Protein AF-A0A835MNR9-F1 (afdb_monomer_lite)

Sequence (79 aa):
MFQDKLARIAEDSFNSVDRVATYRFTYPMNTNRPPPTWLSSGHIEFKDVVPRYKPVLSLVLHGLSEATSKSRTSTAAKI

pLDDT: mean 72.81, std 11.97, range [41.72, 92.5]

Secondary structure (DSSP, 8-state):
--HHHHHHHHHHHHHHHHHHHHHHHSS-----PPPTTTTTT--EE--SB---SSTTSPPS---B--EE-TT--------

Organism: NCBI:txid1413687

Foldseek 3Di:
DVVVVVVVVVVVVVVVVVVVVCVVPVDDDPPCDDDPCPCVFVWDFDDQDFDDPDPPDDTPDGDDTDIDGPPDPPPDDDD

Structure (mmCIF, N/CA/C/O backbone):
data_AF-A0A835MNR9-F1
#
_entry.id   AF-A0A835MNR9-F1
#
loop_
_atom_site.group_PDB
_atom_site.id
_atom_site.type_symbol
_atom_site.label_atom_id
_atom_site.label_alt_id
_atom_site.label_comp_id
_atom_site.label_asym_id
_atom_site.label_entity_id
_atom_site.label_seq_id
_atom_site.pdbx_PDB_ins_code
_atom_site.Cartn_x
_atom_site.Cartn_y
_atom_site.Cartn_z
_atom_site.occupancy
_atom_site.B_iso_or_equiv
_atom_site.auth_seq_id
_atom_site.auth_comp_id
_atom_site.auth_asym_id
_atom_site.auth_atom_id
_atom_site.pdbx_PDB_model_num
ATOM 1 N N . MET A 1 1 ? 34.626 -8.434 -30.019 1.00 55.91 1 MET A N 1
ATOM 2 C CA . MET A 1 1 ? 35.018 -7.983 -28.666 1.00 55.91 1 MET A CA 1
ATOM 3 C C . MET A 1 1 ? 34.383 -6.648 -28.251 1.00 55.91 1 MET A C 1
ATOM 5 O O . MET A 1 1 ? 34.208 -6.440 -27.060 1.00 55.91 1 MET A O 1
ATOM 9 N N . PHE A 1 2 ? 34.020 -5.732 -29.169 1.00 60.12 2 PHE A N 1
ATOM 10 C CA . PHE A 1 2 ? 33.349 -4.465 -28.805 1.00 60.12 2 PHE A CA 1
ATOM 11 C C . 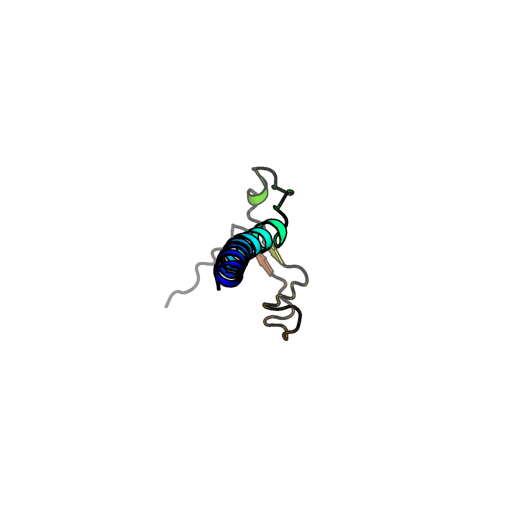PHE A 1 2 ? 31.813 -4.556 -28.702 1.00 60.12 2 PHE A C 1
ATOM 13 O O . PHE A 1 2 ? 31.238 -3.842 -27.882 1.00 60.12 2 PHE A O 1
ATOM 20 N N . GLN A 1 3 ? 31.153 -5.447 -29.460 1.00 65.69 3 GLN A N 1
ATOM 21 C CA . GLN A 1 3 ? 29.703 -5.687 -29.337 1.00 65.69 3 GLN A CA 1
ATOM 22 C C . GLN A 1 3 ? 29.284 -6.086 -27.909 1.00 65.69 3 GLN A C 1
ATOM 24 O O . GLN A 1 3 ? 28.287 -5.578 -27.402 1.00 65.69 3 GLN A O 1
ATOM 29 N N . ASP A 1 4 ? 30.081 -6.913 -27.230 1.00 79.75 4 ASP A N 1
ATOM 30 C CA . ASP A 1 4 ? 29.744 -7.473 -25.910 1.00 79.75 4 ASP A CA 1
ATOM 31 C C . ASP A 1 4 ? 29.720 -6.401 -24.809 1.00 79.75 4 ASP A C 1
ATOM 33 O O . ASP A 1 4 ? 28.925 -6.450 -23.871 1.00 79.75 4 ASP A O 1
ATOM 37 N N . LYS A 1 5 ? 30.568 -5.373 -24.944 1.00 86.06 5 LYS A N 1
ATOM 38 C CA . LYS A 1 5 ? 30.632 -4.261 -23.989 1.00 86.06 5 LYS A CA 1
ATOM 39 C C . LYS A 1 5 ? 29.404 -3.359 -24.092 1.00 86.06 5 LYS A C 1
ATOM 41 O O . LYS A 1 5 ? 28.906 -2.902 -23.067 1.00 86.06 5 LYS A O 1
ATOM 46 N N . LEU A 1 6 ? 28.941 -3.094 -25.314 1.00 89.12 6 LEU A N 1
ATOM 47 C CA . LEU A 1 6 ? 27.748 -2.283 -25.554 1.00 89.12 6 LEU A CA 1
ATOM 48 C C . LEU A 1 6 ? 26.485 -3.016 -25.095 1.00 89.12 6 LEU A C 1
ATOM 50 O O . LEU A 1 6 ? 25.653 -2.404 -24.431 1.00 89.12 6 LEU A O 1
ATOM 54 N N . ALA A 1 7 ? 26.395 -4.322 -25.369 1.00 90.06 7 ALA A N 1
ATOM 55 C CA . ALA A 1 7 ? 25.309 -5.169 -24.880 1.00 90.06 7 ALA A CA 1
ATOM 56 C C . ALA A 1 7 ? 25.231 -5.148 -23.345 1.00 90.06 7 ALA A C 1
ATOM 58 O O . ALA A 1 7 ? 24.186 -4.822 -22.788 1.00 90.06 7 ALA A O 1
ATOM 59 N N . ARG A 1 8 ? 26.367 -5.347 -22.662 1.00 87.62 8 ARG A N 1
ATOM 60 C CA . ARG A 1 8 ? 26.434 -5.288 -21.194 1.00 87.62 8 ARG A CA 1
ATOM 61 C C . ARG A 1 8 ? 25.953 -3.948 -20.628 1.00 87.62 8 ARG A C 1
ATOM 63 O O . ARG A 1 8 ? 25.172 -3.922 -19.688 1.00 87.62 8 ARG A O 1
ATOM 70 N N . ILE A 1 9 ? 26.416 -2.827 -21.192 1.00 92.50 9 ILE A N 1
ATOM 71 C CA . ILE A 1 9 ? 26.033 -1.486 -20.712 1.00 92.50 9 ILE A CA 1
ATOM 72 C C . ILE A 1 9 ? 24.526 -1.252 -20.885 1.00 92.50 9 ILE A C 1
ATOM 74 O O . ILE A 1 9 ? 23.897 -0.647 -20.014 1.00 92.50 9 ILE A O 1
ATOM 78 N N . ALA A 1 10 ? 23.948 -1.727 -21.990 1.00 91.69 10 ALA A N 1
ATOM 79 C CA . ALA A 1 10 ? 22.517 -1.617 -22.241 1.00 91.69 10 ALA A CA 1
ATOM 80 C C . ALA A 1 10 ? 21.699 -2.452 -21.238 1.00 91.69 10 ALA A C 1
ATOM 82 O O . ALA A 1 10 ? 20.750 -1.930 -20.653 1.00 91.69 10 ALA A O 1
ATOM 83 N N . GLU A 1 11 ? 22.096 -3.701 -20.984 1.00 88.69 11 GLU A N 1
ATOM 84 C CA . GLU A 1 11 ? 21.430 -4.593 -20.022 1.00 88.69 11 GLU A CA 1
ATOM 85 C C . GLU A 1 11 ? 21.513 -4.070 -18.581 1.00 88.69 11 GLU A C 1
ATOM 87 O O . GLU A 1 11 ? 20.503 -4.035 -17.873 1.00 88.69 11 GLU A O 1
ATOM 92 N N . ASP A 1 12 ? 22.683 -3.583 -18.159 1.00 90.44 12 ASP A N 1
ATOM 93 C CA . ASP A 1 12 ? 22.875 -2.999 -16.826 1.00 90.44 12 ASP A CA 1
ATOM 94 C C . ASP A 1 12 ? 22.002 -1.749 -16.628 1.00 90.44 12 ASP A C 1
ATOM 96 O O . ASP A 1 12 ? 21.376 -1.560 -15.579 1.00 90.44 12 ASP A O 1
ATOM 100 N N . SER A 1 13 ? 21.910 -0.907 -17.662 1.00 90.38 13 SER A N 1
ATOM 101 C CA . SER A 1 13 ? 21.073 0.297 -17.639 1.00 90.38 13 SER A CA 1
ATOM 102 C C . SER A 1 13 ? 19.584 -0.052 -17.570 1.00 90.38 13 SER A C 1
ATOM 104 O O . SER A 1 13 ? 18.835 0.590 -16.832 1.00 90.38 13 SER A O 1
ATOM 106 N N . PHE A 1 14 ? 19.153 -1.091 -18.290 1.00 90.31 14 PHE A N 1
ATOM 107 C CA . PHE A 1 14 ? 17.768 -1.557 -18.276 1.00 90.31 14 PHE A CA 1
ATOM 108 C C . PHE A 1 14 ? 17.375 -2.135 -16.910 1.00 90.31 14 PHE A C 1
ATOM 110 O O . PHE A 1 14 ? 16.352 -1.742 -16.346 1.00 90.31 14 PHE A O 1
ATOM 117 N N . ASN A 1 15 ? 18.232 -2.972 -16.319 1.00 86.81 15 ASN A N 1
ATOM 118 C CA . ASN A 1 15 ? 18.016 -3.545 -14.986 1.00 86.81 15 ASN A CA 1
ATOM 119 C C . ASN A 1 15 ? 17.888 -2.477 -13.888 1.00 86.81 15 ASN A C 1
ATOM 121 O O . ASN A 1 15 ? 17.139 -2.663 -12.925 1.00 86.81 15 ASN A O 1
ATOM 125 N N . SER A 1 16 ? 18.605 -1.357 -14.022 1.00 86.50 16 SER A N 1
ATOM 126 C CA . SER A 1 16 ? 18.500 -0.222 -13.098 1.00 86.50 16 SER A CA 1
ATOM 127 C C . SER A 1 16 ? 17.117 0.444 -13.156 1.00 86.50 16 SER A C 1
ATOM 129 O O . SER A 1 16 ? 16.525 0.757 -12.121 1.00 86.50 16 SER A O 1
ATOM 131 N N . VAL A 1 17 ? 16.561 0.612 -14.360 1.00 85.81 17 VAL A N 1
ATOM 132 C CA . VAL A 1 17 ? 15.272 1.290 -14.578 1.00 85.81 17 VAL A CA 1
ATOM 133 C C . VAL A 1 17 ? 14.078 0.389 -14.254 1.00 85.81 17 VAL A C 1
ATOM 135 O O . VAL A 1 17 ? 13.124 0.848 -13.621 1.00 85.81 17 VAL A O 1
ATOM 138 N N . ASP A 1 18 ? 14.125 -0.887 -14.634 1.00 82.38 18 ASP A N 1
ATOM 139 C CA . ASP A 1 18 ? 12.996 -1.816 -14.480 1.00 82.38 18 ASP A CA 1
ATOM 140 C C . ASP A 1 18 ? 12.592 -2.021 -13.002 1.00 82.38 18 ASP A C 1
ATOM 142 O O . ASP A 1 18 ? 11.406 -2.058 -12.646 1.00 82.38 18 ASP A O 1
ATOM 146 N N . ARG A 1 19 ? 13.575 -1.997 -12.088 1.00 79.25 19 ARG A N 1
ATOM 147 C CA . ARG A 1 19 ? 13.315 -2.024 -10.637 1.00 79.25 19 ARG A CA 1
ATOM 148 C C . ARG A 1 19 ? 12.506 -0.817 -10.164 1.00 79.25 19 ARG A C 1
ATOM 150 O O . ARG A 1 19 ? 11.620 -0.972 -9.328 1.00 79.25 19 ARG A O 1
ATOM 157 N N . VAL A 1 20 ? 12.776 0.376 -10.694 1.00 81.12 20 VAL A N 1
ATOM 158 C CA . VAL A 1 20 ? 12.040 1.602 -10.337 1.00 81.12 20 VAL A CA 1
ATOM 159 C C . VAL A 1 20 ? 10.627 1.572 -10.921 1.00 81.12 20 VAL A C 1
ATOM 161 O O . VAL A 1 20 ? 9.669 1.950 -10.240 1.00 81.12 20 VAL A O 1
ATOM 164 N N . ALA A 1 21 ? 10.481 1.080 -12.154 1.00 76.19 21 ALA A N 1
ATOM 165 C CA . ALA A 1 21 ? 9.187 0.944 -12.817 1.00 76.19 21 ALA A CA 1
ATOM 166 C C . ALA A 1 21 ? 8.251 -0.000 -12.047 1.00 76.19 21 ALA A C 1
ATOM 168 O O . ALA A 1 21 ? 7.073 0.316 -11.866 1.00 76.19 21 ALA A O 1
ATOM 169 N N . THR A 1 22 ? 8.790 -1.094 -11.500 1.00 77.62 22 THR A N 1
ATOM 170 C CA . THR A 1 22 ? 8.032 -2.032 -10.661 1.00 77.62 22 THR A CA 1
ATOM 171 C C . THR A 1 22 ? 7.374 -1.305 -9.483 1.00 77.62 22 THR A C 1
ATOM 173 O O . THR A 1 22 ? 6.157 -1.376 -9.307 1.00 77.62 22 THR A O 1
ATOM 176 N N . TYR A 1 23 ? 8.117 -0.508 -8.711 1.00 68.06 23 TYR A N 1
ATOM 177 C CA . TYR A 1 23 ? 7.545 0.192 -7.552 1.00 68.06 23 TYR A CA 1
ATOM 178 C C . TYR A 1 23 ? 6.561 1.312 -7.915 1.00 68.06 23 TYR A C 1
ATOM 180 O O . TYR A 1 23 ? 5.689 1.631 -7.106 1.00 68.06 23 TYR A O 1
ATOM 188 N N . ARG A 1 24 ? 6.651 1.888 -9.122 1.00 73.69 24 ARG A N 1
ATOM 189 C CA . ARG A 1 24 ? 5.754 2.967 -9.567 1.00 73.69 24 ARG A CA 1
ATOM 190 C C . ARG A 1 24 ? 4.306 2.509 -9.749 1.00 73.69 24 ARG A C 1
ATOM 192 O O . ARG A 1 24 ? 3.401 3.298 -9.488 1.00 73.69 24 ARG A O 1
ATOM 199 N N . PHE A 1 25 ? 4.093 1.273 -10.195 1.00 68.88 25 PHE A N 1
ATOM 200 C CA . PHE A 1 25 ? 2.759 0.758 -10.534 1.00 68.88 25 PHE A CA 1
ATOM 201 C C . PHE A 1 25 ? 2.225 -0.290 -9.549 1.00 68.88 25 PHE A C 1
ATOM 203 O O . PHE A 1 25 ? 1.054 -0.648 -9.622 1.00 68.88 25 PHE A O 1
ATOM 210 N N . THR A 1 26 ? 3.051 -0.770 -8.613 1.00 70.00 26 THR A N 1
ATOM 211 C CA . THR A 1 26 ? 2.678 -1.876 -7.707 1.00 70.00 26 THR A CA 1
ATOM 212 C C . THR A 1 26 ? 1.668 -1.476 -6.626 1.00 70.00 26 THR A C 1
ATOM 214 O O . THR A 1 26 ? 0.943 -2.335 -6.130 1.00 70.00 26 THR A O 1
ATOM 217 N N . TYR A 1 27 ? 1.568 -0.192 -6.268 1.00 69.12 27 TYR A N 1
ATOM 218 C CA . TYR A 1 27 ? 0.620 0.268 -5.252 1.00 69.12 27 TYR A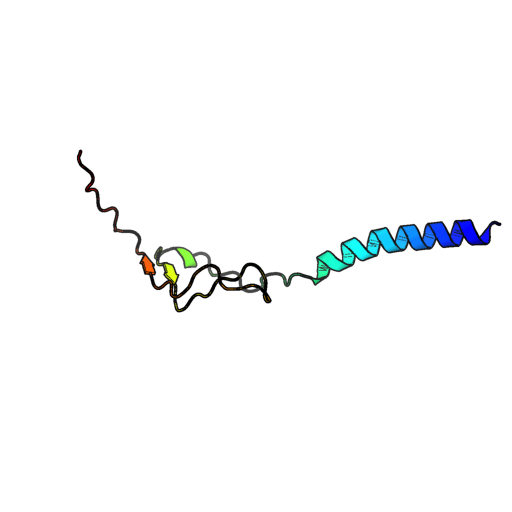 CA 1
ATOM 219 C C . TYR A 1 27 ? -0.276 1.375 -5.808 1.00 69.12 27 TYR A C 1
ATOM 221 O O . TYR A 1 27 ? 0.236 2.436 -6.176 1.00 69.12 27 TYR A O 1
ATOM 229 N N . PRO A 1 28 ? -1.605 1.165 -5.872 1.00 73.50 28 PRO A N 1
ATOM 230 C CA . PRO A 1 28 ? -2.513 2.221 -6.286 1.00 73.50 28 PRO A CA 1
ATOM 231 C C . PRO A 1 28 ? -2.419 3.380 -5.289 1.00 73.50 28 PRO A C 1
ATOM 233 O O .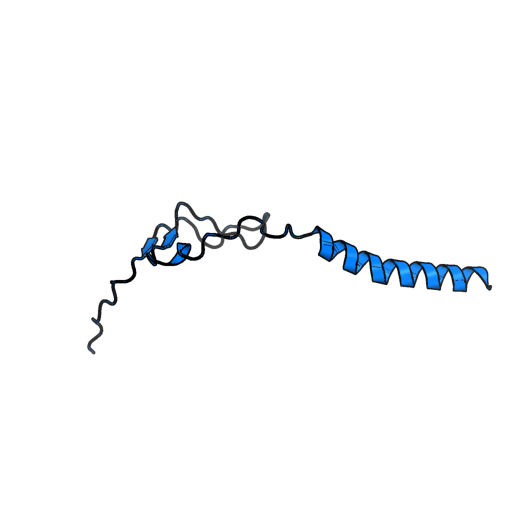 PRO A 1 28 ? -2.487 3.182 -4.074 1.00 73.50 28 PRO A O 1
ATOM 236 N N . MET A 1 29 ? -2.258 4.604 -5.795 1.00 72.12 29 MET A N 1
ATOM 237 C CA . MET A 1 29 ? -2.384 5.798 -4.959 1.00 72.12 29 MET A CA 1
ATOM 238 C C . MET A 1 29 ? -3.797 5.830 -4.367 1.00 72.12 29 MET A C 1
ATOM 240 O O . MET A 1 29 ? -4.774 5.666 -5.095 1.00 72.12 29 MET A O 1
ATOM 244 N N . ASN A 1 30 ? -3.913 6.032 -3.051 1.00 70.81 30 ASN A N 1
ATOM 245 C CA . ASN A 1 30 ? -5.214 6.113 -2.392 1.00 70.81 30 ASN A CA 1
ATOM 246 C C . ASN A 1 30 ? -5.935 7.400 -2.824 1.00 70.81 30 ASN A C 1
ATOM 248 O O . ASN A 1 30 ? -5.682 8.478 -2.286 1.00 70.81 30 ASN A O 1
ATOM 252 N N . THR A 1 31 ? -6.829 7.284 -3.805 1.00 77.06 31 THR A N 1
ATOM 253 C CA . THR A 1 31 ? -7.659 8.389 -4.307 1.00 77.06 31 THR A CA 1
ATOM 254 C C . THR A 1 31 ? -8.783 8.763 -3.340 1.00 77.06 31 THR A C 1
ATOM 256 O O . THR A 1 31 ? -9.341 9.853 -3.440 1.00 77.06 31 THR A O 1
ATOM 259 N N . ASN A 1 32 ? -9.098 7.896 -2.374 1.00 77.94 32 ASN A N 1
ATOM 260 C CA . ASN A 1 32 ? -10.190 8.079 -1.422 1.00 77.94 32 ASN A CA 1
ATOM 261 C C . ASN A 1 32 ? -9.694 8.777 -0.155 1.00 77.94 32 ASN A C 1
ATOM 263 O O . ASN A 1 32 ? -9.694 8.209 0.940 1.00 77.94 32 ASN A O 1
ATOM 267 N N . ARG A 1 33 ? -9.259 10.033 -0.298 1.00 81.94 33 ARG A N 1
ATOM 268 C CA . ARG A 1 33 ? -8.922 10.869 0.857 1.00 81.94 33 ARG A CA 1
ATOM 269 C C . ARG A 1 33 ? -10.208 11.188 1.638 1.00 81.94 33 ARG A C 1
ATOM 271 O O . ARG A 1 33 ? -11.100 11.822 1.075 1.00 81.94 33 ARG A O 1
ATOM 278 N N . PRO A 1 34 ? -10.317 10.795 2.917 1.00 81.75 34 PRO A N 1
ATOM 279 C CA . PRO A 1 34 ? -11.505 11.092 3.703 1.00 81.75 34 PRO A CA 1
ATOM 280 C C . PRO A 1 34 ? -11.618 12.603 3.990 1.00 81.75 34 PRO A C 1
ATOM 282 O O . PRO A 1 34 ? -10.605 13.315 3.986 1.00 81.75 34 PRO A O 1
ATOM 285 N N . PRO A 1 35 ? -12.835 13.115 4.248 1.00 86.19 35 PRO A N 1
ATOM 286 C CA . PRO A 1 35 ? -13.048 14.519 4.585 1.00 86.19 35 PRO A CA 1
ATOM 287 C C . PRO A 1 35 ? -12.284 14.898 5.867 1.00 86.19 35 PRO A C 1
ATOM 289 O O . PRO A 1 35 ? -12.120 14.050 6.741 1.00 86.19 35 PRO A O 1
ATOM 292 N N . PRO A 1 36 ? -11.849 16.161 6.044 1.00 81.38 36 PRO A N 1
ATOM 293 C CA . PRO A 1 36 ? -11.008 16.575 7.178 1.00 81.38 36 PRO A CA 1
ATOM 294 C C . PRO A 1 36 ? -11.556 16.224 8.571 1.00 81.38 36 PRO A C 1
ATOM 296 O O . PRO A 1 36 ? -10.793 16.074 9.519 1.00 81.38 36 PRO A O 1
ATOM 299 N N . THR A 1 37 ? -12.872 16.066 8.704 1.00 82.00 37 THR A N 1
ATOM 300 C CA . THR A 1 37 ? -13.575 15.804 9.966 1.00 82.00 37 THR A CA 1
ATOM 301 C C . THR A 1 37 ? -13.826 14.318 10.246 1.00 82.00 37 THR A C 1
ATOM 303 O O . THR A 1 37 ? -14.482 13.997 11.237 1.00 82.00 37 THR A O 1
ATOM 306 N N . TRP A 1 38 ? -13.298 13.395 9.434 1.00 78.44 38 TRP A N 1
ATOM 307 C CA . TRP A 1 38 ? -13.607 11.959 9.532 1.00 78.44 38 TRP A CA 1
ATOM 308 C C . TRP A 1 38 ? -13.205 11.288 10.862 1.00 78.44 38 TRP A C 1
ATOM 310 O O . TRP A 1 38 ? -13.797 10.282 11.234 1.00 78.44 38 TRP A O 1
ATOM 320 N N . LEU A 1 39 ? -12.259 11.864 11.616 1.00 79.88 39 LEU A N 1
ATOM 321 C CA . LEU A 1 39 ? -11.820 11.372 12.938 1.00 79.88 39 LEU A CA 1
ATOM 322 C C . LEU A 1 39 ? -12.477 12.090 14.131 1.00 79.88 39 LEU A C 1
ATOM 324 O O . LEU A 1 39 ? -12.127 11.833 15.288 1.00 79.88 39 LEU A O 1
ATOM 328 N N . SER A 1 40 ? -13.398 13.022 13.879 1.00 76.75 40 SER A N 1
ATOM 329 C CA . SER A 1 40 ? -13.959 13.901 14.916 1.00 76.75 40 SER A CA 1
ATOM 330 C C . SER A 1 40 ? -14.671 13.128 16.034 1.00 76.75 40 SER A C 1
ATOM 332 O O . SER A 1 40 ? -14.382 13.358 17.211 1.00 76.75 40 SER A O 1
ATOM 334 N N . SER A 1 41 ? -15.494 12.135 15.689 1.00 75.94 41 SER A N 1
ATOM 335 C CA . SER A 1 41 ? -16.208 11.281 16.650 1.00 75.94 41 SER A CA 1
ATOM 336 C C . SER A 1 41 ? -15.288 10.380 17.481 1.00 75.94 41 SER A C 1
ATOM 338 O O . SER A 1 41 ? -15.657 9.977 18.580 1.00 75.94 41 SER A O 1
ATOM 340 N N . GLY A 1 42 ? -14.079 10.071 16.990 1.00 75.25 42 GLY A N 1
ATOM 341 C CA . GLY A 1 42 ? -13.178 9.112 17.636 1.00 75.25 42 GLY A CA 1
ATOM 342 C C . GLY A 1 42 ? -13.770 7.712 17.793 1.00 75.25 42 GLY A C 1
ATOM 343 O O . GLY A 1 42 ? -13.380 6.999 18.711 1.00 75.25 42 GLY A O 1
ATOM 344 N N . HIS A 1 43 ? -14.735 7.364 16.945 1.00 77.00 43 HIS A N 1
ATOM 345 C CA . HIS A 1 43 ? -15.377 6.062 16.929 1.00 77.00 43 HIS A CA 1
ATOM 346 C C . HIS A 1 43 ? -14.568 5.111 16.050 1.00 77.00 43 HIS A C 1
ATOM 348 O O . HIS A 1 43 ? -14.356 5.392 14.867 1.00 77.00 43 HIS A O 1
ATOM 354 N N . ILE A 1 44 ? -14.118 4.001 16.628 1.00 78.81 44 ILE A N 1
ATOM 355 C CA . ILE A 1 44 ? -13.427 2.932 15.908 1.00 78.81 44 ILE A CA 1
ATOM 356 C C . ILE A 1 44 ? -14.262 1.670 16.077 1.00 78.81 44 ILE A C 1
ATOM 358 O O . ILE A 1 44 ? -14.532 1.251 17.203 1.00 78.81 44 ILE A O 1
ATOM 362 N N . GLU A 1 45 ? -14.661 1.082 14.954 1.00 80.88 45 GLU A N 1
ATOM 363 C CA . GLU A 1 45 ? -15.462 -0.136 14.902 1.00 80.88 45 GLU A CA 1
ATOM 364 C C . GLU A 1 45 ? -14.740 -1.173 14.048 1.00 80.88 45 GLU A C 1
ATOM 366 O O . GLU A 1 45 ? -14.404 -0.921 12.887 1.00 80.88 45 GLU A O 1
ATOM 371 N N . PHE A 1 46 ? -14.503 -2.345 14.630 1.00 78.88 46 PHE A N 1
ATOM 372 C CA . PHE A 1 46 ? -14.018 -3.510 13.904 1.00 78.88 46 PHE A CA 1
ATOM 373 C C . PHE A 1 46 ? -15.191 -4.448 13.651 1.00 78.88 46 PHE A C 1
ATOM 375 O O . PHE A 1 46 ? -15.812 -4.932 14.595 1.00 78.88 46 PHE A O 1
ATOM 382 N N . LYS A 1 47 ? -15.485 -4.711 12.377 1.00 77.88 47 LYS A N 1
ATOM 383 C CA . LYS A 1 47 ? -16.540 -5.636 11.965 1.00 77.88 47 LYS A CA 1
A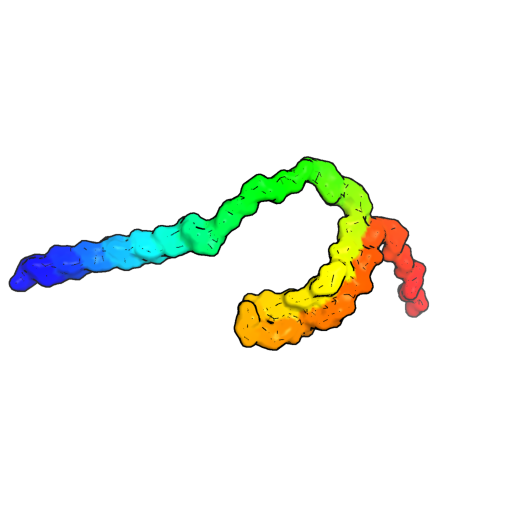TOM 384 C C . LYS A 1 47 ? -15.939 -6.780 11.167 1.00 77.88 47 LYS A C 1
ATOM 386 O O . LYS A 1 47 ? -15.428 -6.555 10.072 1.00 77.88 47 LYS A O 1
ATOM 391 N N . ASP A 1 48 ? -15.983 -7.980 11.742 1.00 73.31 48 ASP A N 1
ATOM 392 C CA . ASP A 1 48 ? -15.553 -9.233 11.108 1.00 73.31 48 ASP A CA 1
ATOM 393 C C . ASP A 1 48 ? -14.150 -9.149 10.474 1.00 73.31 48 ASP A C 1
ATOM 395 O O . ASP A 1 48 ? -13.889 -9.679 9.392 1.00 73.31 48 ASP A O 1
ATOM 399 N N . VAL A 1 49 ? -13.226 -8.441 11.138 1.00 73.56 49 VAL A N 1
ATOM 400 C CA . VAL A 1 49 ? -11.883 -8.191 10.602 1.00 73.56 49 VAL A CA 1
ATOM 401 C C . VAL A 1 49 ? -11.012 -9.432 10.766 1.00 73.56 49 VAL A C 1
ATOM 403 O O . VAL A 1 49 ? -10.856 -9.985 11.854 1.00 73.56 49 VAL A O 1
ATOM 406 N N . VAL A 1 50 ? -10.426 -9.859 9.650 1.00 74.81 50 VAL A N 1
ATOM 407 C CA . VAL A 1 50 ? -9.707 -11.127 9.492 1.00 74.81 50 VAL A CA 1
ATOM 408 C C . VAL A 1 50 ? -8.307 -10.797 8.934 1.00 74.81 50 VAL A C 1
ATOM 410 O O . VAL A 1 50 ? -8.062 -10.931 7.731 1.00 74.81 50 VAL A O 1
ATOM 413 N N . PRO A 1 51 ? -7.390 -10.255 9.767 1.00 72.12 51 PRO A N 1
ATOM 414 C CA . PRO A 1 51 ? -6.121 -9.711 9.293 1.00 72.12 51 PRO A CA 1
ATOM 415 C C . PRO A 1 51 ? -5.146 -10.823 8.883 1.00 72.12 51 PRO A C 1
ATOM 417 O O . PRO A 1 51 ? -4.890 -11.771 9.632 1.00 72.12 51 PRO A O 1
ATOM 420 N N . ARG A 1 52 ? -4.556 -10.680 7.690 1.00 76.25 52 ARG A N 1
ATOM 421 C CA . ARG A 1 52 ? -3.525 -11.577 7.147 1.00 76.25 52 ARG A CA 1
ATOM 422 C C . ARG A 1 52 ? -2.289 -10.777 6.755 1.00 76.25 52 ARG A C 1
ATOM 424 O O . ARG A 1 52 ? -2.403 -9.810 6.011 1.00 76.25 52 ARG A O 1
ATOM 431 N N . TYR A 1 53 ? -1.104 -11.222 7.176 1.00 74.81 53 TYR A N 1
ATOM 432 C CA . TYR A 1 53 ? 0.160 -10.628 6.714 1.00 74.81 53 TYR A CA 1
ATOM 433 C C . TYR A 1 53 ? 0.481 -10.972 5.255 1.00 74.81 53 TYR A C 1
ATOM 435 O O . TYR A 1 53 ? 1.107 -10.180 4.557 1.00 74.81 53 TYR A O 1
ATOM 443 N N . LYS A 1 54 ? 0.065 -12.155 4.784 1.00 76.75 54 LYS A N 1
ATOM 444 C CA . LYS A 1 54 ? 0.174 -12.572 3.381 1.00 76.75 54 LYS A CA 1
ATOM 445 C C . LYS A 1 54 ? -1.093 -13.307 2.945 1.00 76.75 54 LYS A C 1
ATOM 447 O O . LYS A 1 54 ? -1.638 -14.058 3.753 1.00 76.75 54 LYS A O 1
ATOM 452 N N . PRO A 1 55 ? -1.507 -13.183 1.671 1.00 71.44 55 PRO A N 1
ATOM 453 C CA . PRO A 1 55 ? -2.727 -13.816 1.163 1.00 71.44 55 PRO A CA 1
ATOM 454 C C . PRO A 1 55 ? -2.793 -15.336 1.375 1.00 71.44 55 PRO A C 1
ATOM 456 O O . PRO A 1 55 ? -3.870 -15.876 1.593 1.00 71.44 55 PRO A O 1
ATOM 459 N N . VAL A 1 56 ? -1.643 -16.019 1.346 1.00 74.81 56 VAL A N 1
ATOM 460 C CA . VAL A 1 56 ? -1.544 -17.492 1.400 1.00 74.81 56 VAL A CA 1
ATOM 461 C C . VAL A 1 56 ? -1.274 -18.022 2.818 1.00 74.81 56 VAL A C 1
ATOM 463 O O . VAL A 1 56 ? -1.271 -19.227 3.037 1.00 74.81 56 VAL A O 1
ATOM 466 N N . LEU A 1 57 ? -1.049 -17.148 3.806 1.00 71.69 57 LEU A N 1
ATOM 467 C CA . LEU A 1 57 ? -0.779 -17.573 5.182 1.00 71.69 57 LEU A CA 1
ATOM 468 C C . LEU A 1 57 ? -2.057 -17.641 6.024 1.00 71.69 57 LEU A C 1
ATOM 470 O O . LEU A 1 57 ? -3.048 -16.943 5.770 1.00 71.69 57 LEU A O 1
ATOM 474 N N . SER A 1 58 ? -1.999 -18.500 7.042 1.00 69.25 58 SER A N 1
ATOM 475 C CA . SER A 1 58 ? -3.026 -18.642 8.068 1.00 69.25 58 SER A CA 1
ATOM 476 C C . SER A 1 58 ? -3.259 -17.327 8.807 1.00 69.25 58 SER A C 1
ATOM 478 O O . SER A 1 58 ? -2.386 -16.462 8.897 1.00 69.25 58 SER A O 1
ATOM 480 N N . LEU A 1 59 ? -4.476 -17.178 9.311 1.00 69.44 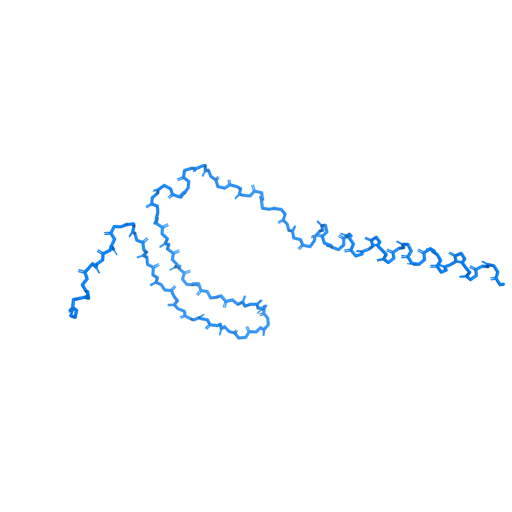59 LEU A N 1
ATOM 481 C CA . LEU A 1 59 ? -4.920 -15.982 10.006 1.00 69.44 59 LEU A CA 1
ATOM 482 C C . LEU A 1 59 ? -4.211 -15.808 11.338 1.00 69.44 59 LEU A C 1
ATOM 484 O O . LEU A 1 59 ? -3.954 -16.779 12.042 1.00 69.44 59 LEU A O 1
ATOM 488 N N . VAL A 1 60 ? -3.896 -14.558 11.664 1.00 67.81 60 VAL A N 1
ATOM 489 C CA . VAL A 1 60 ? -3.178 -14.226 12.901 1.00 67.81 60 VAL A CA 1
ATOM 490 C C . VAL A 1 60 ? -4.154 -13.938 14.034 1.00 67.81 60 VAL A C 1
ATOM 492 O O . VAL A 1 60 ? -3.898 -14.313 15.171 1.00 67.81 60 VAL A O 1
ATOM 495 N N . LEU A 1 61 ? -5.288 -13.307 13.720 1.00 67.38 61 LEU A N 1
ATOM 496 C CA . LEU A 1 61 ? -6.371 -13.030 14.658 1.00 67.38 61 LEU A CA 1
ATOM 497 C C . LEU A 1 61 ? -7.713 -13.415 14.030 1.00 67.38 61 LEU A C 1
ATOM 499 O O . LEU A 1 61 ? -7.925 -13.231 12.830 1.00 67.38 61 LEU A O 1
ATOM 503 N N . HIS A 1 62 ? -8.615 -13.940 14.857 1.00 67.38 62 HIS A N 1
ATOM 504 C CA . HIS A 1 62 ? -9.962 -14.352 14.471 1.00 67.38 62 HIS A CA 1
ATOM 505 C C . HIS A 1 62 ? -10.999 -13.594 15.308 1.00 67.38 62 HIS A C 1
ATOM 507 O O . HIS A 1 62 ? -10.848 -13.505 16.523 1.00 67.38 62 HIS A O 1
ATOM 513 N N . GLY A 1 63 ? -12.062 -13.096 14.665 1.00 59.81 63 GLY A N 1
ATOM 514 C CA . GLY A 1 63 ? -13.294 -12.680 15.349 1.00 59.81 63 GLY A CA 1
ATOM 515 C C . GLY A 1 63 ? -13.185 -11.436 16.234 1.00 59.81 63 GLY A C 1
ATOM 516 O O . GLY A 1 63 ? -13.845 -11.379 17.269 1.00 59.81 63 GLY A O 1
ATOM 517 N N . LEU A 1 64 ? -12.365 -10.445 15.862 1.00 64.38 64 LEU A N 1
ATOM 518 C CA . LEU A 1 64 ? -12.288 -9.193 16.616 1.00 64.38 64 LEU A CA 1
ATOM 519 C C . LEU A 1 64 ? -13.526 -8.327 16.329 1.00 64.38 64 LEU A C 1
ATOM 521 O O . LEU A 1 64 ? -13.704 -7.840 15.212 1.00 64.38 64 LEU A O 1
ATOM 525 N N . SER A 1 65 ? -14.353 -8.132 17.354 1.00 60.44 65 SER A N 1
ATOM 526 C CA . SER A 1 65 ? -15.505 -7.230 17.346 1.00 60.44 65 SER A CA 1
ATOM 527 C C . SER A 1 65 ? -15.431 -6.349 18.588 1.00 60.44 65 SER A C 1
ATOM 529 O O . SER A 1 65 ? -15.893 -6.732 19.661 1.00 60.44 65 SER A O 1
ATOM 531 N N . GLU A 1 66 ? -14.824 -5.173 18.451 1.00 63.75 66 GLU A N 1
ATOM 532 C CA . GLU A 1 66 ? -14.701 -4.201 19.535 1.00 63.75 66 GLU A CA 1
ATOM 533 C C . GLU A 1 66 ? -15.064 -2.807 19.013 1.00 63.75 66 GLU A C 1
ATOM 535 O O . GLU A 1 66 ? -14.589 -2.379 17.959 1.00 63.75 66 GLU A O 1
ATOM 540 N N . ALA A 1 67 ? -15.937 -2.116 19.744 1.00 55.69 67 ALA A N 1
ATOM 541 C CA . ALA A 1 67 ? -16.305 -0.731 19.487 1.00 55.69 67 ALA A CA 1
ATOM 542 C C . ALA A 1 67 ? -15.741 0.125 20.620 1.00 55.69 67 ALA A C 1
ATOM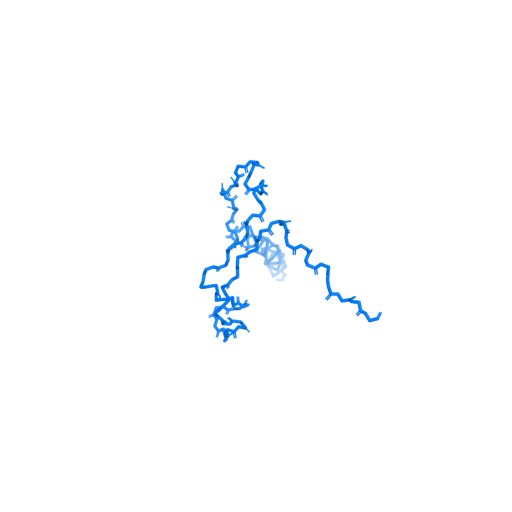 544 O O . ALA A 1 67 ? -16.147 -0.012 21.778 1.00 55.69 67 ALA A O 1
ATOM 545 N N . THR A 1 68 ? -14.790 1.000 20.295 1.00 62.31 68 THR A N 1
ATOM 546 C CA . THR A 1 68 ? -14.192 1.913 21.275 1.00 62.31 68 THR A CA 1
ATOM 547 C C . THR A 1 68 ? -14.658 3.342 21.002 1.00 62.31 68 THR A C 1
ATOM 549 O O . THR A 1 68 ? -14.637 3.829 19.872 1.00 62.31 68 THR A O 1
ATOM 552 N N . SER A 1 69 ? -15.138 4.006 22.055 1.00 57.47 69 SER A N 1
ATOM 553 C CA . SER A 1 69 ? -15.572 5.406 22.043 1.00 57.47 69 SER A CA 1
ATOM 554 C C . SER A 1 69 ? -14.730 6.199 23.041 1.00 57.47 69 SER A C 1
ATOM 556 O O . SER A 1 69 ? -14.350 5.679 24.093 1.00 57.47 69 SER A O 1
ATOM 558 N N . LYS A 1 70 ? -14.438 7.463 22.716 1.00 64.44 70 LYS A N 1
ATOM 559 C CA . LYS A 1 70 ? -13.438 8.334 23.368 1.00 64.44 70 LYS A CA 1
ATOM 560 C C . LYS A 1 70 ? -13.587 8.560 24.886 1.00 64.44 70 LYS A C 1
ATOM 562 O O . LYS A 1 70 ? -12.714 9.198 25.462 1.00 64.44 70 LYS A O 1
ATOM 567 N N . SER A 1 71 ? -14.632 8.075 25.560 1.00 61.16 71 SER A N 1
ATOM 568 C CA . SER A 1 71 ? -14.929 8.456 26.952 1.00 61.16 71 SER A CA 1
ATOM 569 C C . SER A 1 71 ? -14.657 7.396 28.028 1.00 61.16 71 SER A C 1
ATOM 571 O O . SER A 1 71 ? -15.053 7.612 29.173 1.00 61.16 71 SER A O 1
ATOM 573 N N . ARG A 1 72 ? -14.032 6.248 27.727 1.00 57.56 72 ARG A N 1
ATOM 574 C CA . ARG A 1 72 ? -13.874 5.163 28.719 1.00 57.56 72 ARG A CA 1
ATOM 575 C C . ARG A 1 72 ? -12.435 4.972 29.199 1.00 57.56 72 ARG A C 1
ATOM 577 O O . ARG A 1 72 ? -11.823 3.937 28.971 1.00 57.56 72 ARG A O 1
ATOM 584 N N . THR A 1 73 ? -11.919 5.941 29.949 1.00 56.41 73 THR A N 1
ATOM 585 C CA . THR A 1 73 ? -10.814 5.701 30.890 1.00 56.41 73 THR A CA 1
ATOM 586 C C . THR A 1 73 ? -11.410 5.237 32.218 1.00 56.41 73 THR A C 1
ATOM 588 O O . THR A 1 73 ? -11.747 6.044 33.081 1.00 56.41 73 THR A O 1
ATOM 591 N N . SER A 1 74 ? -11.604 3.928 32.378 1.00 45.41 74 SER A N 1
ATOM 592 C CA . SER A 1 74 ? -11.924 3.338 33.681 1.00 45.41 74 SER A CA 1
ATOM 593 C C . SER A 1 74 ? -10.654 3.318 34.536 1.00 45.41 74 SER A C 1
ATOM 595 O O . SER A 1 74 ? -9.877 2.366 34.498 1.00 45.41 74 SER A O 1
ATOM 597 N N . THR A 1 75 ? -10.439 4.385 35.303 1.00 55.06 75 THR A N 1
ATOM 598 C CA . THR A 1 75 ? -9.518 4.416 36.443 1.00 55.06 75 THR A CA 1
ATOM 599 C C . THR A 1 75 ? -10.000 3.417 37.499 1.00 55.06 75 THR A C 1
ATOM 601 O O . THR A 1 75 ? -10.871 3.742 38.297 1.00 55.06 75 THR A O 1
ATOM 604 N N . ALA A 1 76 ? -9.456 2.200 37.508 1.00 48.38 76 ALA A N 1
ATOM 605 C CA . ALA A 1 76 ? -9.616 1.257 38.616 1.00 48.38 76 ALA A CA 1
ATOM 606 C C . ALA A 1 76 ? -8.494 0.205 38.608 1.00 48.38 76 ALA A C 1
ATOM 608 O O . ALA A 1 76 ? -8.707 -0.961 38.299 1.00 48.38 76 ALA A O 1
ATOM 609 N N . ALA A 1 77 ? -7.285 0.628 38.966 1.00 43.91 77 ALA A N 1
ATOM 610 C CA . ALA A 1 77 ? -6.265 -0.257 39.516 1.00 43.91 77 ALA A CA 1
ATOM 611 C C . ALA A 1 77 ? -5.595 0.505 40.663 1.00 43.91 77 ALA A C 1
ATOM 613 O O . ALA A 1 77 ? -4.628 1.237 40.469 1.00 43.91 77 ALA A O 1
ATOM 614 N N . LYS A 1 78 ? -6.210 0.416 41.846 1.00 41.72 78 LYS A N 1
ATOM 615 C CA . LYS A 1 78 ? -5.611 0.834 43.111 1.00 41.72 78 LYS A CA 1
ATOM 616 C C . LYS A 1 78 ? -5.095 -0.444 43.770 1.00 41.72 78 LYS A C 1
ATOM 618 O O . LYS A 1 78 ? -5.906 -1.266 44.189 1.00 41.72 78 LYS A O 1
ATOM 623 N N . ILE A 1 79 ? -3.776 -0.617 43.751 1.00 45.19 79 ILE A N 1
ATOM 624 C CA . ILE A 1 79 ? -3.032 -1.511 44.649 1.00 45.19 79 ILE A CA 1
ATOM 625 C C . ILE A 1 79 ? -2.518 -0.631 45.785 1.00 45.19 79 ILE A C 1
ATOM 627 O O . ILE A 1 79 ? -2.082 0.503 45.471 1.00 45.19 79 ILE A O 1
#

Radius of gyration: 25.3 Å; chains: 1; bounding box: 52×35×74 Å